Protein AF-A0A088T0K1-F1 (afdb_monomer)

Nearest PDB structures (foldseek):
  4rfq-assembly1_A-2  TM=6.299E-01  e=3.077E-03  Homo sapiens
  4pyq-assembly1_A  TM=6.083E-01  e=1.214E-02  Rattus norvegicus
  5p8w-assembly1_C  TM=6.054E-01  e=3.235E-02  Rattus norvegicus
  4p7f-assembly1_A  TM=5.525E-01  e=3.453E-02  Mus musculus
  8h27-assembly2_D  TM=5.861E-01  e=6.218E-02  Staphylococcus aureus subsp. aureus NCTC 8325

Mean predicted aligned error: 3.82 Å

pLDDT: mean 89.58, std 6.98, range [54.97, 96.19]

Structure (mmCIF, N/CA/C/O backbone):
data_AF-A0A088T0K1-F1
#
_entry.id   AF-A0A088T0K1-F1
#
loop_
_atom_site.group_PDB
_atom_site.id
_atom_site.type_symbol
_atom_site.label_atom_id
_atom_site.label_alt_id
_atom_site.label_comp_id
_atom_site.label_asym_id
_atom_site.label_entity_id
_atom_site.label_seq_id
_atom_site.pdbx_PDB_ins_code
_atom_site.Cartn_x
_atom_site.Cartn_y
_atom_site.Cartn_z
_atom_site.occupancy
_atom_site.B_iso_or_equiv
_atom_site.auth_seq_id
_atom_site.auth_comp_id
_atom_site.auth_asym_id
_atom_site.auth_atom_id
_atom_site.pdbx_PDB_model_num
ATOM 1 N N . MET A 1 1 ? 9.399 0.288 12.967 1.00 88.12 1 MET A N 1
ATOM 2 C CA . MET A 1 1 ? 8.306 -0.583 12.472 1.00 88.12 1 MET A CA 1
ATOM 3 C C . MET A 1 1 ? 8.921 -1.917 12.058 1.00 88.12 1 MET A C 1
ATOM 5 O O . MET A 1 1 ? 10.090 -1.922 11.707 1.00 88.12 1 MET A O 1
ATOM 9 N N . ASP A 1 2 ? 8.199 -3.031 12.144 1.00 89.25 2 ASP A N 1
ATOM 10 C CA . ASP A 1 2 ? 8.659 -4.370 11.751 1.00 89.25 2 ASP A CA 1
ATOM 11 C C . ASP A 1 2 ? 8.354 -4.624 10.268 1.00 89.25 2 ASP A C 1
ATOM 13 O O . ASP A 1 2 ? 7.210 -4.890 9.888 1.00 89.25 2 ASP A O 1
ATOM 17 N N . TYR A 1 3 ? 9.393 -4.536 9.437 1.00 90.44 3 TYR A N 1
ATOM 18 C CA . TYR A 1 3 ? 9.312 -4.764 7.993 1.00 90.44 3 TYR A CA 1
ATOM 19 C C . TYR A 1 3 ? 9.713 -6.184 7.578 1.00 90.44 3 TYR A C 1
ATOM 21 O O . TYR A 1 3 ? 9.541 -6.542 6.412 1.00 90.44 3 TYR A O 1
ATOM 29 N N . HIS A 1 4 ? 10.209 -7.026 8.492 1.00 86.62 4 HIS A N 1
ATOM 30 C CA . HIS A 1 4 ? 10.702 -8.364 8.138 1.00 86.62 4 HIS A CA 1
ATOM 31 C C . HIS A 1 4 ? 9.597 -9.237 7.537 1.00 86.62 4 HIS A C 1
ATOM 33 O O . HIS A 1 4 ? 9.823 -9.985 6.584 1.00 86.62 4 HIS A O 1
ATOM 39 N N . LYS A 1 5 ? 8.360 -9.064 8.018 1.00 85.31 5 LYS A N 1
ATOM 40 C CA . LYS A 1 5 ? 7.175 -9.751 7.484 1.00 85.31 5 LYS A CA 1
ATOM 41 C C . LYS A 1 5 ? 6.852 -9.385 6.035 1.00 85.31 5 LYS A C 1
ATOM 43 O O . LYS A 1 5 ? 6.072 -10.092 5.406 1.00 85.31 5 LYS A O 1
ATOM 48 N N . LEU A 1 6 ? 7.421 -8.299 5.509 1.00 89.00 6 LEU A N 1
ATOM 49 C CA . LEU A 1 6 ? 7.132 -7.808 4.165 1.0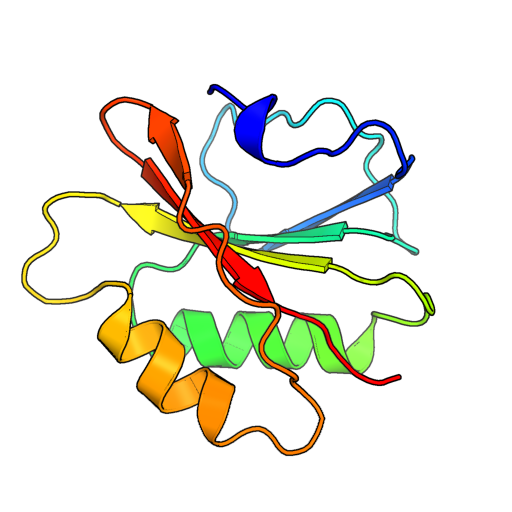0 89.00 6 LEU A CA 1
ATOM 50 C C . LEU A 1 6 ? 7.998 -8.441 3.071 1.00 89.00 6 LEU A C 1
ATOM 52 O O . LEU A 1 6 ? 7.742 -8.202 1.892 1.00 89.00 6 LEU A O 1
ATOM 56 N N . LYS A 1 7 ? 8.988 -9.268 3.446 1.00 88.06 7 LYS A N 1
ATOM 57 C CA . LYS A 1 7 ? 9.907 -9.950 2.515 1.00 88.06 7 LYS A CA 1
ATOM 58 C C . LYS A 1 7 ? 10.537 -8.977 1.503 1.00 88.06 7 LYS A C 1
ATOM 60 O O . LYS A 1 7 ? 10.555 -9.249 0.303 1.00 88.06 7 LYS A O 1
ATOM 65 N N . LEU A 1 8 ? 11.015 -7.831 1.999 1.00 90.44 8 LEU A N 1
ATOM 66 C CA . LEU A 1 8 ? 11.533 -6.748 1.155 1.00 90.44 8 LEU A CA 1
ATOM 67 C C . LEU A 1 8 ? 12.927 -7.017 0.579 1.00 90.44 8 LEU A C 1
ATOM 69 O O . LEU A 1 8 ? 13.323 -6.330 -0.344 1.00 90.44 8 LEU A O 1
ATOM 73 N N . THR A 1 9 ? 13.640 -8.038 1.060 1.00 90.25 9 THR A N 1
ATOM 74 C CA . THR A 1 9 ? 15.040 -8.352 0.702 1.00 90.25 9 THR A CA 1
ATOM 75 C C . THR A 1 9 ? 15.296 -8.620 -0.783 1.00 90.25 9 THR A C 1
ATOM 77 O O . THR A 1 9 ? 16.441 -8.764 -1.186 1.00 90.25 9 THR A O 1
ATOM 80 N N . LYS A 1 10 ? 14.238 -8.766 -1.581 1.00 89.19 10 LYS A N 1
ATOM 81 C CA . LYS A 1 10 ? 14.293 -9.000 -3.028 1.00 89.19 10 LYS A CA 1
ATOM 82 C C . LYS A 1 10 ? 14.010 -7.744 -3.859 1.00 89.19 10 LYS A C 1
ATOM 84 O O . LYS A 1 10 ? 13.872 -7.863 -5.068 1.00 89.19 10 LYS A O 1
ATOM 89 N N . PHE A 1 11 ? 13.824 -6.607 -3.199 1.00 92.88 11 PHE A N 1
ATOM 90 C CA . PHE A 1 11 ? 13.654 -5.297 -3.811 1.00 92.88 11 PHE A CA 1
ATOM 91 C C . PHE A 1 11 ? 14.769 -4.392 -3.298 1.00 92.88 11 PHE A C 1
ATOM 93 O O . PHE A 1 11 ? 15.327 -4.630 -2.225 1.00 92.88 11 PHE A O 1
ATOM 100 N N . SER A 1 12 ? 15.052 -3.351 -4.058 1.00 94.19 12 SER A N 1
ATOM 101 C CA . SER A 1 12 ? 16.077 -2.353 -3.775 1.00 94.19 12 SER A CA 1
ATOM 102 C C . SER A 1 12 ? 15.446 -0.990 -3.532 1.00 94.19 12 SER A C 1
ATOM 104 O O . SER A 1 12 ? 15.895 -0.271 -2.643 1.00 94.19 12 SER A O 1
ATOM 106 N N . THR A 1 13 ? 14.374 -0.653 -4.261 1.00 95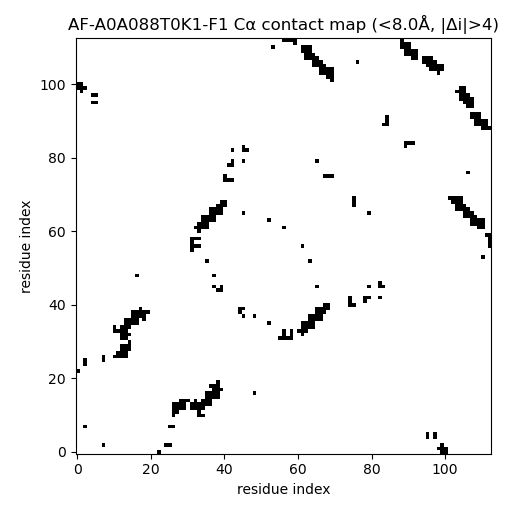.56 13 THR A N 1
ATOM 107 C CA . THR A 1 13 ? 13.809 0.702 -4.240 1.00 95.56 13 THR A CA 1
ATOM 108 C C . THR A 1 13 ? 12.350 0.777 -3.797 1.00 95.56 13 THR A C 1
ATOM 110 O O . THR A 1 13 ? 11.546 -0.139 -4.013 1.00 95.56 13 THR A O 1
ATOM 113 N N . TYR A 1 14 ? 11.983 1.910 -3.196 1.00 95.94 14 TYR A N 1
ATOM 114 C CA . TYR A 1 14 ? 10.611 2.233 -2.828 1.00 95.94 14 TYR A CA 1
ATOM 115 C C . TYR A 1 14 ? 10.235 3.691 -3.105 1.00 95.94 14 TYR A C 1
ATOM 117 O O . TYR A 1 14 ? 11.083 4.544 -3.344 1.00 95.94 14 TYR A O 1
ATOM 125 N N . ASN A 1 15 ? 8.934 3.969 -3.054 1.00 95.31 15 ASN A N 1
ATOM 126 C CA . ASN A 1 15 ? 8.385 5.316 -2.946 1.00 95.31 15 ASN A CA 1
ATOM 127 C C . ASN A 1 15 ? 7.112 5.288 -2.078 1.00 95.31 15 ASN A C 1
ATOM 129 O O . ASN A 1 15 ? 6.562 4.220 -1.772 1.00 95.31 15 ASN A O 1
ATOM 133 N N . GLY A 1 16 ? 6.665 6.456 -1.635 1.00 93.75 16 GLY A N 1
ATOM 134 C CA . GLY A 1 16 ? 5.618 6.635 -0.645 1.00 93.75 16 GLY A CA 1
ATOM 135 C C . GLY A 1 16 ? 4.488 7.560 -1.079 1.00 93.75 16 GLY A C 1
ATOM 136 O O . GLY A 1 16 ? 4.679 8.502 -1.836 1.00 93.75 16 GLY A O 1
ATOM 137 N N . PHE A 1 17 ? 3.303 7.335 -0.515 1.00 95.25 17 PHE A N 1
ATOM 138 C CA . PHE A 1 17 ? 2.207 8.301 -0.509 1.00 95.25 17 PHE A CA 1
ATOM 139 C C . PHE A 1 17 ? 1.699 8.479 0.923 1.00 95.25 17 PHE A C 1
ATOM 141 O O . PHE A 1 17 ? 1.364 7.492 1.584 1.00 95.25 17 PHE A O 1
ATOM 148 N N . ASN A 1 18 ? 1.657 9.730 1.390 1.00 94.25 18 ASN A N 1
ATOM 149 C CA . ASN A 1 18 ? 1.199 10.131 2.728 1.00 94.25 18 ASN A CA 1
ATOM 150 C C . ASN A 1 18 ? 1.866 9.379 3.896 1.00 94.25 18 ASN A C 1
ATOM 152 O O . ASN A 1 18 ? 1.245 9.170 4.937 1.00 94.25 18 ASN A O 1
ATOM 156 N N . LEU A 1 19 ? 3.121 8.945 3.739 1.00 92.81 19 LEU A N 1
ATOM 157 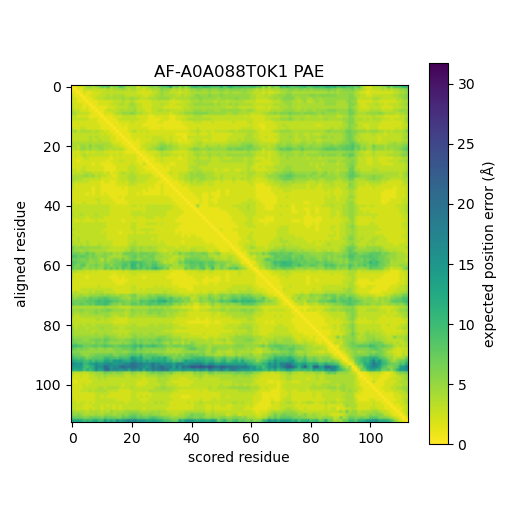C CA . LEU A 1 19 ? 3.792 8.118 4.741 1.00 92.81 19 LEU A CA 1
ATOM 158 C C . LEU A 1 19 ? 3.870 8.815 6.109 1.00 92.81 19 LEU A C 1
ATOM 160 O O . LEU A 1 19 ? 4.155 10.011 6.172 1.00 92.81 19 LEU A O 1
ATOM 164 N N . PRO A 1 20 ? 3.641 8.082 7.215 1.00 88.81 20 PRO A N 1
ATOM 165 C CA . PRO A 1 20 ? 3.765 8.659 8.541 1.00 88.81 20 PRO A CA 1
ATOM 166 C C . PRO A 1 20 ? 5.230 8.989 8.842 1.00 88.81 20 PRO A C 1
ATOM 168 O O . PRO A 1 20 ? 6.149 8.338 8.341 1.00 88.81 20 PRO A O 1
ATOM 171 N N . GLU A 1 21 ? 5.444 9.962 9.723 1.00 87.12 21 GLU A N 1
ATOM 172 C CA . GLU A 1 21 ? 6.782 10.309 10.192 1.00 87.12 21 GLU A CA 1
ATOM 173 C C . GLU A 1 21 ? 7.506 9.076 10.767 1.00 87.12 21 GLU A C 1
ATOM 175 O O . GLU A 1 21 ? 6.916 8.237 11.459 1.00 87.12 21 GLU A O 1
ATOM 180 N N . GLY A 1 22 ? 8.790 8.929 10.431 1.00 85.44 22 GLY A N 1
ATOM 181 C CA . GLY A 1 22 ? 9.596 7.774 10.833 1.00 85.44 22 GLY A CA 1
ATOM 182 C C . GLY A 1 22 ? 9.287 6.474 10.073 1.00 85.44 22 GLY A C 1
ATOM 183 O O . GLY A 1 22 ? 9.750 5.401 10.480 1.00 85.44 22 GLY A O 1
ATOM 184 N N . PHE A 1 23 ? 8.523 6.526 8.977 1.00 91.12 23 PHE A N 1
ATOM 185 C CA . PHE A 1 23 ? 8.373 5.393 8.064 1.00 91.12 23 PHE A CA 1
ATOM 186 C C . PHE A 1 23 ? 9.629 5.223 7.200 1.00 91.12 23 PHE A C 1
ATOM 188 O O . PHE A 1 23 ? 9.726 5.768 6.109 1.00 91.12 23 PHE A O 1
ATOM 195 N N . ASN A 1 24 ? 10.593 4.454 7.706 1.00 91.44 24 ASN A N 1
ATOM 196 C CA . ASN A 1 24 ? 11.849 4.174 7.010 1.00 91.44 24 ASN A CA 1
ATOM 197 C C . ASN A 1 24 ? 11.980 2.667 6.699 1.00 91.44 24 ASN A C 1
ATOM 199 O O . ASN A 1 24 ? 12.464 1.921 7.560 1.00 91.44 24 ASN A O 1
ATOM 203 N N . PRO A 1 25 ? 11.443 2.164 5.569 1.00 93.25 25 PRO A N 1
ATOM 204 C CA . PRO A 1 25 ? 11.637 0.776 5.161 1.00 93.25 25 PRO A CA 1
ATOM 205 C C . PRO A 1 25 ? 13.108 0.543 4.764 1.00 93.25 25 PRO A C 1
ATOM 207 O O . PRO A 1 25 ? 13.783 1.480 4.359 1.00 93.25 25 PRO A O 1
ATOM 210 N N . PRO A 1 26 ? 13.628 -0.693 4.850 1.00 94.69 26 PRO A N 1
ATOM 211 C CA . PRO A 1 26 ? 15.005 -1.017 4.467 1.00 94.69 26 PRO A CA 1
ATOM 212 C C . PRO A 1 26 ? 15.164 -1.104 2.935 1.00 94.69 26 PRO A C 1
ATOM 214 O O . PRO A 1 26 ? 15.505 -2.159 2.408 1.00 94.69 26 PRO A O 1
ATOM 217 N N . LEU A 1 27 ? 14.829 -0.024 2.230 1.00 95.06 27 LEU A N 1
ATOM 218 C CA . LEU A 1 27 ? 14.884 0.148 0.776 1.00 95.06 27 LEU A CA 1
ATOM 219 C C . LEU A 1 27 ? 15.340 1.585 0.479 1.00 95.06 27 LEU A C 1
ATOM 221 O O . LEU A 1 27 ? 15.177 2.464 1.319 1.00 95.06 27 LEU A O 1
ATOM 225 N N . GLU A 1 28 ? 15.880 1.835 -0.707 1.00 95.56 28 GLU A N 1
ATOM 226 C CA . GLU A 1 28 ? 16.270 3.178 -1.154 1.00 95.56 28 GLU A CA 1
ATOM 227 C C . GLU A 1 28 ? 15.079 3.914 -1.783 1.00 95.56 28 GLU A C 1
ATOM 229 O O . GLU A 1 28 ? 14.302 3.327 -2.538 1.00 95.56 28 GLU A O 1
ATOM 234 N N . GLU A 1 29 ? 14.901 5.199 -1.486 1.00 94.50 29 GLU A N 1
ATOM 235 C CA . GLU A 1 29 ? 13.836 5.988 -2.108 1.00 94.50 29 GLU A CA 1
ATOM 236 C C . GLU A 1 29 ? 14.178 6.302 -3.574 1.00 94.50 29 GLU A C 1
ATOM 238 O O . GLU A 1 29 ? 15.298 6.694 -3.893 1.00 94.50 29 GLU A O 1
ATOM 243 N N . SER A 1 30 ? 13.224 6.120 -4.491 1.00 93.31 30 SER A N 1
ATOM 244 C CA . SER A 1 30 ? 13.463 6.296 -5.928 1.00 93.31 30 SER A CA 1
ATOM 245 C C . SER A 1 30 ? 12.241 6.823 -6.679 1.00 93.31 30 SER A C 1
ATOM 247 O O . SER A 1 30 ? 11.090 6.524 -6.348 1.00 93.31 30 SER A O 1
ATOM 249 N N . SER A 1 31 ? 12.494 7.563 -7.762 1.00 89.44 31 SER A N 1
ATOM 250 C CA . SER A 1 31 ? 11.478 7.949 -8.749 1.00 89.44 31 SER A CA 1
ATOM 251 C C . SER A 1 31 ? 11.028 6.785 -9.641 1.00 89.44 31 SER A C 1
ATOM 253 O O . SER A 1 31 ? 9.953 6.866 -10.226 1.00 89.44 31 SER A O 1
ATOM 255 N N . SER A 1 32 ? 11.793 5.686 -9.693 1.00 89.88 32 SER A N 1
ATOM 256 C CA . SER A 1 32 ? 11.438 4.437 -10.385 1.00 89.88 32 SER A CA 1
ATOM 257 C C . SER A 1 32 ? 11.371 3.264 -9.390 1.00 89.88 32 SER A C 1
ATOM 259 O O . SER A 1 32 ? 12.242 2.388 -9.393 1.00 89.88 32 SER A O 1
ATOM 261 N N . PRO A 1 33 ? 10.374 3.250 -8.489 1.00 93.19 33 PRO A N 1
ATOM 262 C CA . PRO A 1 33 ? 10.344 2.334 -7.356 1.00 93.19 33 PRO A CA 1
ATOM 263 C C . PRO A 1 33 ? 9.796 0.947 -7.705 1.00 93.19 33 PRO A C 1
ATOM 265 O O . PRO A 1 33 ? 8.776 0.806 -8.378 1.00 93.19 33 PRO A O 1
ATOM 268 N N . GLU A 1 34 ? 10.381 -0.094 -7.119 1.00 93.69 34 GLU A N 1
ATOM 269 C CA . GLU A 1 34 ? 9.818 -1.450 -7.161 1.00 93.69 34 GLU A CA 1
ATOM 270 C C . GLU A 1 34 ? 8.643 -1.622 -6.187 1.00 93.69 34 GLU A C 1
ATOM 272 O O . GLU A 1 34 ? 7.763 -2.468 -6.372 1.00 93.69 34 GLU A O 1
ATOM 277 N N . VAL A 1 35 ? 8.623 -0.829 -5.117 1.00 94.19 35 VAL A N 1
ATOM 278 C CA . VAL A 1 35 ? 7.659 -0.949 -4.024 1.00 94.19 35 VAL A CA 1
ATOM 279 C C . VAL A 1 35 ? 7.023 0.404 -3.722 1.00 94.19 35 VAL A C 1
ATOM 281 O O . VAL A 1 35 ? 7.705 1.362 -3.389 1.00 94.19 35 VAL A O 1
ATOM 284 N N . TYR A 1 36 ? 5.698 0.478 -3.753 1.00 95.38 36 TYR A N 1
ATOM 285 C CA . TYR A 1 36 ? 4.948 1.611 -3.221 1.00 95.38 36 TYR A CA 1
ATOM 286 C C . TYR A 1 36 ? 4.394 1.299 -1.839 1.00 95.38 36 TYR A C 1
ATOM 288 O O . TYR A 1 36 ? 3.727 0.280 -1.639 1.00 95.38 36 TYR A O 1
ATOM 296 N N . PHE A 1 37 ? 4.595 2.226 -0.910 1.00 95.88 37 PHE A N 1
ATOM 297 C CA . PHE A 1 37 ? 3.894 2.264 0.367 1.00 95.88 37 PHE A CA 1
ATOM 298 C C . PHE A 1 37 ? 2.859 3.390 0.345 1.00 95.88 37 PHE A C 1
ATOM 300 O O . PHE A 1 37 ? 3.189 4.550 0.132 1.00 95.88 37 PHE A O 1
ATOM 307 N N . LEU A 1 38 ? 1.593 3.050 0.560 1.00 96.00 38 LEU A N 1
ATOM 308 C CA . LEU A 1 38 ? 0.466 3.977 0.516 1.00 96.00 38 LEU A CA 1
ATOM 309 C C . LEU A 1 38 ? -0.155 4.037 1.906 1.00 96.00 38 LEU A C 1
ATOM 311 O O . LEU A 1 38 ? -0.831 3.092 2.319 1.00 96.00 38 LEU A O 1
ATOM 315 N N . PHE A 1 39 ? 0.085 5.109 2.651 1.00 95.94 39 PHE A N 1
ATOM 316 C CA . PHE A 1 39 ? -0.594 5.302 3.924 1.00 95.94 39 PHE A CA 1
ATOM 317 C C . PHE A 1 39 ? -2.011 5.821 3.685 1.00 95.94 39 PHE A C 1
ATOM 319 O O . PHE A 1 39 ? -2.212 6.824 3.005 1.00 95.94 39 PHE A O 1
ATOM 326 N N . VAL A 1 40 ? -2.995 5.107 4.225 1.00 96.19 40 VAL A N 1
ATOM 327 C CA . VAL A 1 40 ? -4.414 5.355 3.977 1.00 96.19 40 VAL A CA 1
ATOM 328 C C . VAL A 1 40 ? -5.220 5.270 5.272 1.00 96.19 40 VAL A C 1
ATOM 330 O O . VAL A 1 40 ? -5.047 4.376 6.106 1.00 96.19 40 VAL A O 1
ATOM 333 N N . SER A 1 41 ? -6.130 6.218 5.429 1.00 95.25 41 SER A N 1
ATOM 334 C CA . SER A 1 41 ? -7.027 6.402 6.570 1.00 95.25 41 SER A CA 1
ATOM 335 C C . SER A 1 41 ? -8.499 6.472 6.156 1.00 95.25 41 SER A C 1
ATOM 337 O O . SER A 1 41 ? -9.380 6.363 7.011 1.00 95.25 41 SER A O 1
ATOM 339 N N . ASN A 1 42 ? -8.768 6.623 4.856 1.00 95.56 42 ASN A N 1
ATOM 340 C CA . ASN A 1 42 ? -10.098 6.684 4.263 1.00 95.56 42 ASN A CA 1
ATOM 341 C C . ASN A 1 42 ? -10.081 6.200 2.795 1.00 95.56 42 ASN A C 1
ATOM 343 O O . ASN A 1 42 ? -9.030 5.947 2.209 1.00 95.56 42 ASN A O 1
ATOM 347 N N . VAL A 1 43 ? -11.264 6.063 2.189 1.00 94.69 43 VAL A N 1
ATOM 348 C CA . VAL A 1 43 ? -11.434 5.581 0.802 1.00 94.69 43 VAL A CA 1
ATOM 349 C C . VAL A 1 43 ? -10.842 6.538 -0.242 1.00 94.69 43 VAL A C 1
ATOM 351 O O . VAL A 1 43 ? -10.329 6.080 -1.261 1.00 94.69 43 VAL A O 1
ATOM 354 N N . GLN A 1 44 ? -10.871 7.851 0.000 1.00 95.00 44 GLN A N 1
ATOM 355 C CA . GLN A 1 44 ? -10.327 8.844 -0.929 1.00 95.00 44 GLN A CA 1
ATOM 356 C C . GLN A 1 44 ? -8.812 8.697 -1.088 1.00 95.00 44 GLN A C 1
ATOM 358 O O . GLN A 1 44 ? -8.315 8.695 -2.212 1.00 95.00 44 GLN A O 1
ATOM 363 N N . GLU A 1 45 ? -8.091 8.487 0.011 1.00 96.19 45 GLU A N 1
ATOM 364 C CA . GLU A 1 45 ? -6.643 8.260 -0.018 1.00 96.19 45 GLU A CA 1
ATOM 365 C C . GLU A 1 45 ? -6.276 6.945 -0.711 1.00 96.19 45 GLU A C 1
ATOM 367 O O . GLU A 1 45 ? -5.258 6.879 -1.398 1.00 96.19 45 GLU A O 1
ATOM 372 N N . VAL A 1 46 ? -7.121 5.910 -0.603 1.00 95.06 46 VAL A N 1
ATOM 373 C CA . VAL A 1 46 ? -6.940 4.671 -1.378 1.00 95.06 46 VAL A CA 1
ATOM 374 C C . VAL A 1 46 ? -6.991 4.975 -2.875 1.00 95.06 46 VAL A C 1
ATOM 376 O O . VAL A 1 46 ? -6.099 4.556 -3.607 1.00 95.06 46 VAL A O 1
ATOM 379 N N . MET A 1 47 ? -7.991 5.734 -3.331 1.00 94.25 47 MET A N 1
ATOM 380 C CA . MET A 1 47 ? -8.126 6.103 -4.747 1.00 9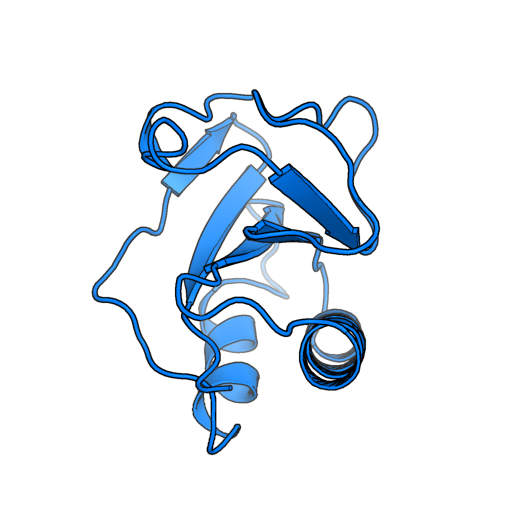4.25 47 MET A CA 1
ATOM 381 C C . MET A 1 47 ? -6.969 6.989 -5.230 1.00 94.25 47 MET A C 1
ATOM 383 O O . MET A 1 47 ? -6.422 6.754 -6.305 1.00 94.25 47 MET A O 1
ATOM 387 N N . GLN A 1 48 ? -6.560 7.978 -4.432 1.00 95.19 48 GLN A N 1
ATOM 388 C CA . GLN A 1 48 ? -5.436 8.859 -4.766 1.00 95.19 48 GLN A CA 1
ATOM 389 C C . GLN A 1 48 ? -4.120 8.087 -4.870 1.00 95.19 48 GLN A C 1
ATOM 391 O O . GLN A 1 48 ? -3.421 8.212 -5.874 1.00 95.19 48 GLN A O 1
ATOM 396 N N . GLY A 1 49 ? -3.817 7.242 -3.880 1.00 94.25 49 GLY A N 1
ATOM 397 C CA . GLY A 1 49 ? -2.625 6.402 -3.898 1.00 94.25 49 GLY A CA 1
ATOM 398 C C . GLY A 1 49 ? -2.603 5.474 -5.111 1.00 94.25 49 GLY A C 1
ATOM 399 O O . GLY A 1 49 ? -1.575 5.342 -5.765 1.00 94.25 49 GLY A O 1
ATOM 400 N N . LEU A 1 50 ? -3.748 4.891 -5.479 1.00 92.56 50 LEU A N 1
ATOM 401 C CA . LEU A 1 50 ? -3.849 4.068 -6.684 1.00 92.56 50 LEU A CA 1
ATOM 402 C C . LEU A 1 50 ? -3.554 4.842 -7.964 1.00 92.56 50 LEU A C 1
ATOM 404 O O . LEU A 1 50 ? -2.770 4.358 -8.776 1.00 92.56 50 LEU A O 1
ATOM 408 N N . ASN A 1 51 ? -4.116 6.039 -8.123 1.00 92.38 51 ASN A N 1
ATOM 409 C CA . ASN A 1 51 ? -3.835 6.880 -9.285 1.00 92.38 51 ASN A CA 1
ATOM 410 C C . ASN A 1 51 ? -2.341 7.231 -9.379 1.00 92.38 51 ASN A C 1
ATOM 412 O O . ASN A 1 51 ? -1.774 7.213 -10.469 1.00 92.38 51 ASN A O 1
ATOM 416 N N . VAL A 1 52 ? -1.681 7.503 -8.246 1.00 92.06 52 VAL A N 1
ATOM 417 C CA . VAL A 1 52 ? -0.227 7.733 -8.214 1.00 92.06 52 VAL A CA 1
ATOM 418 C C . VAL A 1 52 ? 0.525 6.503 -8.711 1.00 92.06 52 VAL A C 1
ATOM 420 O O . VAL A 1 52 ? 1.386 6.635 -9.578 1.00 92.06 52 VAL A O 1
ATOM 423 N N . VAL A 1 53 ? 0.201 5.309 -8.207 1.00 91.12 53 VAL A N 1
ATOM 424 C CA . VAL A 1 53 ? 0.901 4.089 -8.631 1.00 91.12 53 VAL A CA 1
ATOM 425 C C . VAL A 1 53 ? 0.643 3.792 -10.106 1.00 91.12 53 VAL A C 1
ATOM 427 O O . VAL A 1 53 ? 1.587 3.505 -10.828 1.00 91.12 53 VAL A O 1
ATOM 430 N N . GLN A 1 54 ? -0.598 3.900 -10.581 1.00 89.50 54 GLN A N 1
ATOM 431 C CA . GLN A 1 54 ? -0.942 3.604 -11.976 1.00 89.50 54 GLN A CA 1
ATOM 432 C C . GLN A 1 54 ? -0.194 4.479 -12.988 1.00 89.50 54 GLN A C 1
ATOM 434 O O . GLN A 1 54 ? 0.113 4.004 -14.075 1.00 89.50 54 GLN A O 1
ATOM 439 N N . ASN A 1 55 ? 0.110 5.729 -12.635 1.00 88.62 55 ASN A N 1
ATOM 440 C CA . ASN A 1 55 ? 0.794 6.656 -13.536 1.00 88.62 55 ASN A CA 1
ATOM 441 C C . ASN A 1 55 ? 2.325 6.547 -13.493 1.00 88.62 55 ASN A C 1
ATOM 443 O O . ASN A 1 55 ? 2.979 6.998 -14.427 1.00 88.62 55 ASN A O 1
ATOM 447 N N . ASN A 1 56 ? 2.898 5.991 -12.421 1.00 88.88 56 ASN A N 1
ATOM 448 C CA . ASN A 1 56 ? 4.346 6.039 -12.180 1.00 88.88 56 ASN A CA 1
ATOM 449 C C . ASN A 1 56 ? 5.012 4.660 -12.094 1.00 88.88 56 ASN A C 1
ATOM 451 O O . ASN A 1 56 ? 6.225 4.550 -12.252 1.00 88.88 56 ASN A O 1
ATOM 455 N N . GLN A 1 57 ? 4.252 3.601 -11.819 1.00 85.81 57 GLN A N 1
ATOM 456 C CA . GLN A 1 57 ? 4.803 2.265 -11.649 1.00 85.81 57 GLN A CA 1
ATOM 457 C C . GLN A 1 57 ? 5.051 1.605 -13.003 1.00 85.81 57 GLN A C 1
ATOM 459 O O . GLN A 1 57 ? 4.115 1.284 -13.727 1.00 85.81 57 GLN A O 1
ATOM 464 N N . THR A 1 58 ? 6.318 1.350 -13.304 1.00 84.62 58 THR A N 1
ATOM 465 C CA . THR A 1 58 ? 6.771 0.725 -14.555 1.00 84.62 58 THR A CA 1
ATOM 466 C C . THR A 1 58 ? 7.416 -0.646 -14.334 1.00 84.62 58 THR A C 1
ATOM 468 O O . THR A 1 58 ? 7.680 -1.379 -15.286 1.00 84.62 58 THR A O 1
ATOM 471 N N . HIS A 1 59 ? 7.673 -1.023 -13.080 1.00 85.06 59 HIS A N 1
ATOM 472 C CA . HIS A 1 59 ? 8.410 -2.225 -12.726 1.00 85.06 59 HIS A CA 1
ATOM 473 C C . HIS A 1 59 ? 7.523 -3.476 -12.773 1.00 85.06 59 HIS A C 1
ATOM 475 O O . HIS A 1 59 ? 6.416 -3.510 -12.232 1.00 85.06 59 HIS A O 1
ATOM 481 N N . LYS A 1 60 ? 8.049 -4.560 -13.352 1.00 78.69 60 LYS A N 1
ATOM 482 C CA . LYS A 1 60 ? 7.338 -5.843 -13.508 1.00 78.69 60 LYS A CA 1
ATOM 483 C C . LYS A 1 60 ? 7.018 -6.529 -12.174 1.00 78.69 60 LYS A C 1
ATOM 485 O O . LYS A 1 60 ? 6.007 -7.210 -12.036 1.00 78.69 60 LYS A O 1
ATOM 490 N N . ASP A 1 61 ? 7.891 -6.361 -11.183 1.00 76.44 61 ASP A N 1
ATOM 491 C CA . ASP A 1 61 ? 7.797 -7.028 -9.876 1.00 76.44 61 ASP A CA 1
ATOM 492 C C . ASP A 1 61 ? 6.996 -6.263 -8.812 1.00 76.44 61 ASP A C 1
ATOM 494 O O . ASP A 1 61 ? 6.951 -6.694 -7.644 1.00 76.44 61 ASP A O 1
ATOM 498 N N . ASN A 1 62 ? 6.376 -5.157 -9.242 1.00 86.56 62 ASN A N 1
ATOM 499 C CA . ASN A 1 62 ? 5.839 -4.087 -8.416 1.00 86.56 62 ASN A CA 1
ATOM 500 C C . ASN A 1 62 ? 5.064 -4.558 -7.184 1.00 86.56 62 ASN A C 1
ATOM 502 O O . ASN A 1 62 ? 4.370 -5.573 -7.188 1.00 86.56 62 ASN A O 1
ATOM 506 N N . ARG A 1 63 ? 5.169 -3.819 -6.083 1.00 91.25 63 ARG A N 1
ATOM 507 C CA . ARG A 1 63 ? 4.377 -4.083 -4.874 1.00 91.25 63 ARG A CA 1
ATOM 508 C C . ARG A 1 63 ? 3.644 -2.843 -4.444 1.00 91.25 63 ARG A C 1
ATOM 510 O O . ARG A 1 63 ? 4.226 -1.771 -4.396 1.00 91.25 63 ARG A O 1
ATOM 517 N N . LEU A 1 64 ? 2.390 -3.022 -4.058 1.00 93.50 64 LEU A N 1
ATOM 518 C CA . LEU A 1 64 ? 1.585 -1.972 -3.457 1.00 93.50 64 LEU A CA 1
ATOM 519 C C . LEU A 1 64 ? 1.269 -2.386 -2.028 1.00 93.50 64 LEU A C 1
ATOM 521 O O . LEU A 1 64 ? 0.579 -3.381 -1.810 1.00 93.50 64 LEU A O 1
ATOM 525 N N . PHE A 1 65 ? 1.774 -1.639 -1.059 1.00 93.94 65 PHE A N 1
ATOM 526 C CA . PHE A 1 65 ? 1.546 -1.858 0.361 1.00 93.94 65 PHE A CA 1
ATOM 527 C C . PHE A 1 65 ? 0.667 -0.745 0.924 1.00 93.94 65 PHE A C 1
ATOM 529 O O . PHE A 1 65 ? 1.133 0.365 1.155 1.00 93.94 65 PHE A O 1
ATOM 536 N N . PHE A 1 66 ? -0.596 -1.049 1.202 1.00 94.69 66 PHE A N 1
ATOM 537 C CA . PHE A 1 66 ? -1.512 -0.127 1.869 1.00 94.69 66 PHE A CA 1
ATOM 538 C C . PHE A 1 66 ? -1.312 -0.195 3.375 1.00 94.69 66 PHE A C 1
ATOM 540 O O . PHE A 1 66 ? -1.680 -1.191 4.001 1.00 94.69 66 PHE A O 1
ATOM 547 N N . VAL A 1 67 ? -0.724 0.846 3.954 1.00 94.62 67 VAL A N 1
ATOM 548 C CA . VAL A 1 67 ? -0.479 0.991 5.389 1.00 94.62 67 VAL A CA 1
ATOM 549 C C . VAL A 1 67 ? -1.663 1.721 6.018 1.00 94.62 67 VAL A C 1
ATOM 551 O O . VAL A 1 67 ? -2.081 2.759 5.525 1.00 94.62 67 VAL A O 1
ATOM 554 N N . PHE A 1 68 ? -2.215 1.202 7.112 1.00 94.25 68 PHE A N 1
ATOM 555 C CA . PHE A 1 68 ? -3.366 1.807 7.786 1.00 94.25 68 PHE A CA 1
ATOM 556 C C . PHE A 1 68 ? -3.275 1.672 9.306 1.00 94.25 68 PHE A C 1
ATOM 558 O O . PHE A 1 68 ? -2.662 0.742 9.845 1.00 94.25 68 PHE A O 1
ATOM 565 N N . LYS A 1 69 ? -3.903 2.614 10.016 1.00 93.81 69 LYS A N 1
ATOM 566 C CA . LYS A 1 69 ? -3.941 2.633 11.483 1.00 93.81 69 LYS A CA 1
ATOM 567 C C . LYS A 1 69 ? -4.870 1.543 12.024 1.00 93.81 69 LYS A C 1
ATOM 569 O O . LYS A 1 69 ? -6.013 1.397 11.594 1.00 93.81 69 LYS A O 1
ATOM 574 N N . LYS A 1 70 ? -4.379 0.782 12.999 1.00 92.56 70 LYS A N 1
ATOM 575 C CA . LYS A 1 70 ? -5.138 -0.226 13.745 1.00 92.56 70 LYS A CA 1
ATOM 576 C C . LYS A 1 70 ? -6.154 0.434 14.672 1.00 92.56 70 LYS A C 1
ATOM 578 O O . LYS A 1 70 ? -5.931 1.533 15.171 1.00 92.56 70 LYS A O 1
ATOM 583 N N . GLY A 1 71 ? -7.255 -0.268 14.930 1.00 88.69 71 GLY A N 1
ATOM 584 C CA . GLY A 1 71 ? -8.299 0.191 15.850 1.00 88.69 71 GLY A CA 1
ATOM 585 C C . GLY A 1 71 ? -9.204 1.295 15.294 1.00 88.69 71 GLY A C 1
ATOM 586 O O . GLY A 1 71 ? -10.098 1.747 16.004 1.00 88.69 71 GLY A O 1
ATOM 587 N N . ASN A 1 72 ? -9.023 1.713 14.037 1.00 88.00 72 ASN A N 1
ATOM 588 C CA . ASN A 1 72 ? -9.977 2.591 13.372 1.00 88.00 72 ASN A CA 1
ATOM 589 C C . ASN A 1 72 ? -11.250 1.793 13.031 1.00 88.00 72 ASN A C 1
ATOM 591 O O . ASN A 1 72 ? -11.207 0.863 12.230 1.00 88.00 72 ASN A O 1
ATOM 595 N N . LYS A 1 73 ? -12.383 2.134 13.659 1.00 85.19 73 LYS A N 1
ATOM 596 C CA . LYS A 1 73 ? -13.674 1.469 13.401 1.00 85.19 73 LYS A CA 1
ATOM 597 C C . LYS A 1 73 ? -14.303 1.886 12.067 1.00 85.19 73 LYS A C 1
ATOM 599 O O . LYS A 1 73 ? -15.078 1.118 11.512 1.00 85.19 73 LYS A O 1
ATOM 604 N N . GLY A 1 74 ? -13.978 3.079 11.563 1.00 89.56 74 GLY A N 1
ATOM 605 C CA . GLY A 1 74 ? -14.554 3.634 10.333 1.00 89.56 74 GLY A CA 1
ATOM 606 C C . GLY A 1 74 ? -13.776 3.292 9.063 1.00 89.56 74 GLY A C 1
ATOM 607 O O . GLY A 1 74 ? -14.271 3.517 7.966 1.00 89.56 74 GLY A O 1
ATOM 608 N N . PHE A 1 75 ? -12.561 2.754 9.187 1.00 92.75 75 PHE A N 1
ATOM 609 C CA . PHE A 1 75 ? -11.736 2.406 8.038 1.00 92.75 75 PHE A CA 1
ATOM 610 C C . PHE A 1 75 ? -10.780 1.263 8.355 1.00 92.75 75 PHE A C 1
ATOM 612 O O . PHE A 1 75 ? -10.211 1.175 9.440 1.00 92.75 75 PHE A O 1
ATOM 619 N N . GLY A 1 76 ? -10.553 0.399 7.372 1.00 88.19 76 GLY A N 1
ATOM 620 C CA . GLY A 1 76 ? -9.630 -0.712 7.515 1.00 88.19 76 GLY A CA 1
ATOM 621 C C . GLY A 1 76 ? -9.545 -1.545 6.250 1.00 88.19 76 GLY A C 1
ATOM 622 O O . GLY A 1 76 ? -9.930 -1.111 5.165 1.00 88.19 76 GLY A O 1
ATOM 623 N N . ARG A 1 77 ? -9.073 -2.779 6.416 1.00 88.44 77 ARG A N 1
ATOM 624 C CA . ARG A 1 77 ? -8.806 -3.729 5.331 1.00 88.44 77 ARG A CA 1
ATOM 625 C C . ARG A 1 77 ? -9.963 -3.865 4.336 1.00 88.44 77 ARG A C 1
ATOM 627 O O . ARG A 1 77 ? -9.728 -3.847 3.134 1.00 88.44 77 ARG A O 1
ATOM 634 N N . ASP A 1 78 ? -11.193 -4.003 4.819 1.00 89.75 78 ASP A N 1
ATOM 635 C CA . ASP A 1 78 ? -12.339 -4.298 3.950 1.00 89.75 78 ASP A CA 1
ATOM 636 C C . ASP A 1 78 ? -12.717 -3.100 3.063 1.00 89.75 78 ASP A C 1
ATOM 638 O O . ASP A 1 78 ? -13.122 -3.284 1.917 1.00 89.75 78 ASP A O 1
ATOM 642 N N . HIS A 1 79 ? -12.471 -1.876 3.538 1.00 92.81 79 HIS A N 1
ATOM 643 C CA . HIS A 1 79 ? -12.621 -0.651 2.749 1.00 92.81 79 HIS A CA 1
ATOM 644 C C . HIS A 1 79 ? -11.529 -0.524 1.682 1.00 92.81 79 HIS A C 1
ATOM 646 O O . HIS A 1 79 ? -11.802 -0.126 0.557 1.00 92.81 79 HIS A O 1
ATOM 652 N N . ILE A 1 80 ? -10.291 -0.911 2.005 1.00 92.62 80 ILE A N 1
ATOM 653 C CA . ILE A 1 80 ? -9.210 -0.977 1.011 1.00 92.62 80 ILE A CA 1
ATOM 654 C C . ILE A 1 80 ? -9.589 -1.986 -0.080 1.00 92.62 80 ILE A C 1
ATOM 656 O O . ILE A 1 80 ? -9.506 -1.685 -1.268 1.00 92.62 80 ILE A O 1
ATOM 660 N N . TYR A 1 81 ? -10.075 -3.166 0.311 1.00 89.75 81 TYR A N 1
ATOM 661 C CA . TYR A 1 81 ? -10.525 -4.181 -0.637 1.00 89.75 81 TYR A CA 1
ATOM 662 C C . TYR A 1 81 ? -11.679 -3.718 -1.520 1.00 89.75 81 TYR A C 1
ATOM 664 O O . TYR A 1 81 ? -11.664 -4.019 -2.712 1.00 89.75 81 TYR A O 1
ATOM 672 N N . SER A 1 82 ? -12.677 -3.028 -0.964 1.00 90.56 82 SER A N 1
ATOM 673 C CA . SER A 1 82 ? -13.859 -2.619 -1.728 1.00 90.56 82 SER A CA 1
ATOM 674 C C . SER A 1 82 ? -13.508 -1.696 -2.897 1.00 90.56 82 SER A C 1
ATOM 676 O O . SER A 1 82 ? -14.192 -1.739 -3.919 1.00 90.56 82 SER A O 1
ATOM 678 N N . VAL A 1 83 ? -12.420 -0.931 -2.772 1.00 91.38 83 VAL A N 1
ATOM 679 C CA . VAL A 1 83 ? -11.850 -0.107 -3.841 1.00 91.38 83 VAL A CA 1
ATOM 680 C C . VAL A 1 83 ? -10.937 -0.943 -4.731 1.00 91.38 83 VAL A C 1
ATOM 682 O O . VAL A 1 83 ? -11.212 -1.101 -5.917 1.00 91.38 83 VAL A O 1
ATOM 685 N N . VAL A 1 84 ? -9.879 -1.529 -4.162 1.00 89.75 84 VAL A N 1
ATOM 686 C CA . VAL A 1 84 ? -8.801 -2.180 -4.923 1.00 89.75 84 VAL A CA 1
ATOM 687 C C . VAL A 1 84 ? -9.324 -3.314 -5.808 1.00 89.75 84 VAL A C 1
ATOM 689 O O . VAL A 1 84 ? -8.886 -3.461 -6.942 1.00 89.75 84 VAL A O 1
ATOM 692 N N . MET A 1 85 ? -10.315 -4.078 -5.340 1.00 85.69 85 MET A N 1
ATOM 693 C CA . MET A 1 85 ? -10.883 -5.195 -6.107 1.00 85.69 85 MET A CA 1
ATOM 694 C C . MET A 1 85 ? -11.723 -4.780 -7.310 1.00 85.69 85 MET A C 1
ATOM 696 O O . MET A 1 85 ? -12.048 -5.630 -8.135 1.00 85.69 85 MET A O 1
ATOM 700 N N . ARG A 1 86 ? -12.096 -3.503 -7.408 1.00 87.69 86 ARG A N 1
ATOM 701 C CA . ARG A 1 86 ? -12.793 -2.957 -8.577 1.00 87.69 86 ARG A CA 1
ATOM 702 C C . ARG A 1 86 ? -11.816 -2.491 -9.659 1.00 87.69 86 ARG A C 1
ATOM 704 O O . ARG A 1 86 ? -12.241 -2.254 -10.786 1.00 87.69 86 ARG A O 1
ATOM 711 N N . HIS A 1 87 ? -10.522 -2.372 -9.347 1.00 85.75 87 HIS A N 1
ATOM 712 C CA . HIS A 1 87 ? -9.505 -1.986 -10.321 1.00 85.75 87 HIS A CA 1
ATOM 713 C C . HIS A 1 87 ? -9.071 -3.187 -11.166 1.00 85.75 87 HIS A C 1
ATOM 715 O O . HIS A 1 87 ? -8.526 -4.159 -10.651 1.00 85.75 87 HIS A O 1
ATOM 721 N N . LYS A 1 88 ? -9.263 -3.082 -12.488 1.00 83.19 88 LYS A N 1
ATOM 722 C CA . LYS A 1 88 ? -9.005 -4.162 -13.460 1.00 83.19 88 LYS A CA 1
ATOM 723 C C . LYS A 1 88 ? -7.570 -4.691 -13.432 1.00 83.19 88 LYS A C 1
ATOM 725 O O . LYS A 1 88 ? -7.367 -5.890 -13.571 1.00 83.19 88 LYS A O 1
ATOM 730 N N . ASN A 1 89 ? -6.603 -3.802 -13.220 1.00 85.31 89 ASN A N 1
ATOM 731 C CA . ASN A 1 89 ? -5.185 -4.136 -13.327 1.00 85.31 89 ASN A CA 1
ATOM 732 C C . ASN A 1 89 ? -4.570 -4.502 -11.973 1.00 85.31 89 ASN A C 1
ATOM 734 O O . ASN A 1 89 ? -3.375 -4.739 -11.904 1.00 85.31 89 ASN A O 1
ATOM 738 N N . ILE A 1 90 ? -5.335 -4.529 -10.877 1.00 86.19 90 ILE A N 1
ATOM 739 C CA . ILE A 1 90 ? -4.772 -4.848 -9.562 1.00 86.19 90 ILE A CA 1
ATOM 740 C C . ILE A 1 90 ? -5.135 -6.270 -9.190 1.00 86.19 90 ILE A C 1
ATOM 742 O O . ILE A 1 90 ? -6.298 -6.611 -8.970 1.00 86.19 90 ILE A O 1
ATOM 746 N N . LYS A 1 91 ? -4.110 -7.108 -9.075 1.00 81.38 91 LYS A N 1
ATOM 747 C CA . LYS A 1 91 ? -4.274 -8.493 -8.664 1.00 81.38 91 LYS A CA 1
ATOM 748 C C . LYS A 1 91 ? -4.027 -8.650 -7.178 1.00 81.38 91 LYS A C 1
ATOM 750 O O . LYS A 1 91 ? -3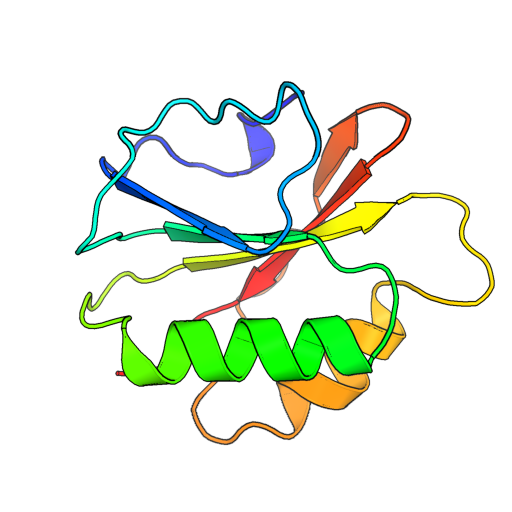.087 -8.108 -6.585 1.00 81.38 91 LYS A O 1
ATOM 755 N N . ARG A 1 92 ? -4.878 -9.477 -6.569 1.00 72.56 92 ARG A N 1
ATOM 756 C CA . ARG A 1 92 ? -4.617 -9.999 -5.232 1.00 72.56 92 ARG A CA 1
ATOM 757 C C . ARG A 1 92 ? -3.330 -10.800 -5.279 1.00 72.56 92 ARG A C 1
ATOM 759 O O . ARG A 1 92 ? -3.190 -11.715 -6.087 1.00 72.56 92 ARG A O 1
ATOM 766 N N . LYS A 1 93 ? -2.448 -10.531 -4.326 1.00 70.31 93 LYS A N 1
ATOM 767 C CA . LYS A 1 93 ? -1.495 -11.537 -3.885 1.00 70.31 93 LYS A CA 1
ATOM 768 C C . LYS A 1 93 ? -2.034 -12.145 -2.596 1.00 70.31 93 LYS A C 1
ATOM 770 O O . LYS A 1 93 ? -2.327 -11.426 -1.644 1.00 70.31 93 LYS A O 1
ATOM 775 N N . ALA A 1 94 ? -2.242 -13.461 -2.604 1.00 54.97 94 ALA A N 1
ATOM 776 C CA . ALA A 1 94 ? -2.635 -14.214 -1.415 1.00 54.97 94 ALA A CA 1
ATOM 777 C C . ALA A 1 94 ? -1.623 -13.972 -0.270 1.00 54.97 94 ALA A C 1
ATOM 779 O O . ALA A 1 94 ? -0.444 -13.719 -0.531 1.00 54.97 94 ALA A O 1
ATOM 780 N N . PRO A 1 95 ? -2.099 -13.950 0.984 1.00 55.53 95 PRO A N 1
ATOM 781 C CA . PRO A 1 95 ? -2.274 -12.707 1.727 1.00 55.53 95 PRO A CA 1
ATOM 782 C C . PRO A 1 95 ? -1.053 -12.362 2.571 1.00 55.53 95 PRO A C 1
ATOM 784 O O . PRO A 1 95 ? -0.430 -13.227 3.177 1.00 55.53 95 PRO A O 1
ATOM 787 N N . MET A 1 96 ? -0.773 -11.069 2.703 1.00 74.88 96 MET A N 1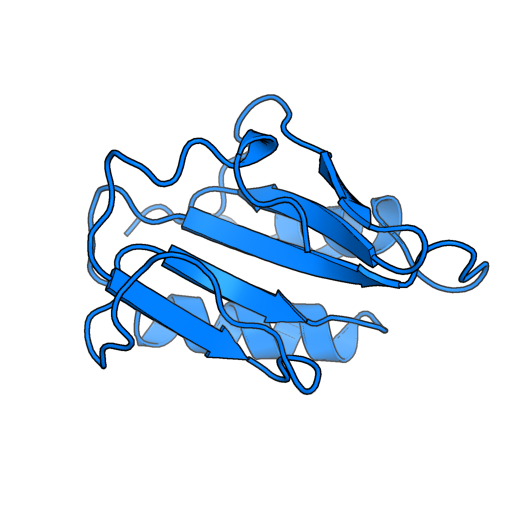
ATOM 788 C CA . MET A 1 96 ? 0.236 -10.599 3.648 1.00 74.88 96 MET A CA 1
ATOM 789 C C . MET A 1 96 ? -0.285 -9.385 4.414 1.00 74.88 96 MET A C 1
ATOM 791 O O . MET A 1 96 ? 0.330 -8.322 4.428 1.00 74.88 96 MET A O 1
ATOM 795 N N . LEU A 1 97 ? -1.465 -9.542 5.033 1.00 86.88 97 LEU A N 1
ATOM 796 C CA . LEU A 1 97 ? -1.849 -8.644 6.118 1.00 86.88 97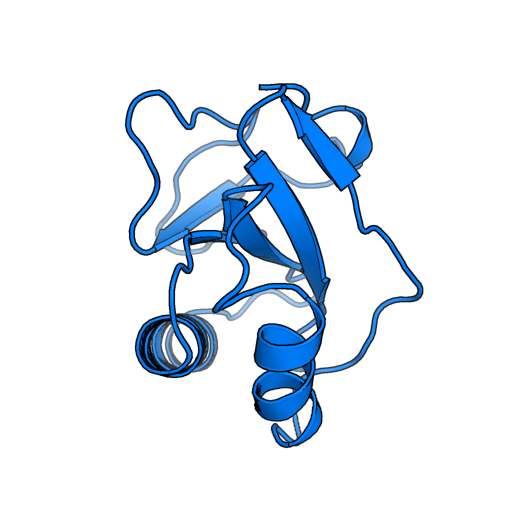 LEU A CA 1
ATOM 797 C C . LEU A 1 97 ? -0.795 -8.802 7.211 1.00 86.88 97 LEU A C 1
ATOM 799 O O . LEU A 1 97 ? -0.734 -9.837 7.871 1.00 86.88 97 LEU A O 1
ATOM 803 N N . ALA A 1 98 ? 0.042 -7.789 7.376 1.00 90.12 98 AL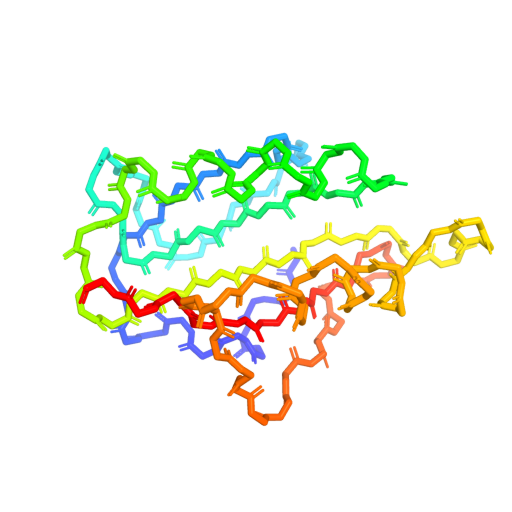A A N 1
ATOM 804 C CA . ALA A 1 98 ? 1.134 -7.818 8.327 1.00 90.12 98 ALA A CA 1
ATOM 805 C C . ALA A 1 98 ? 0.972 -6.687 9.338 1.00 90.12 98 ALA A C 1
ATOM 807 O O . ALA A 1 98 ? 0.650 -5.549 9.004 1.00 90.12 98 ALA A O 1
ATOM 808 N N . SER A 1 99 ? 1.204 -7.016 10.604 1.00 92.44 99 SER A N 1
ATOM 809 C CA . SER A 1 99 ? 1.340 -6.026 11.663 1.00 92.44 99 SER A CA 1
ATOM 810 C C . SER A 1 99 ? 2.734 -5.408 11.592 1.00 92.44 99 SER A C 1
ATOM 812 O O . SER A 1 99 ? 3.701 -6.125 11.845 1.00 92.44 99 SER A O 1
ATOM 814 N N . LEU A 1 100 ? 2.819 -4.098 11.337 1.00 91.75 100 LEU A N 1
ATOM 815 C CA . LEU A 1 100 ? 4.083 -3.353 11.352 1.00 91.75 100 LEU A CA 1
ATOM 816 C C 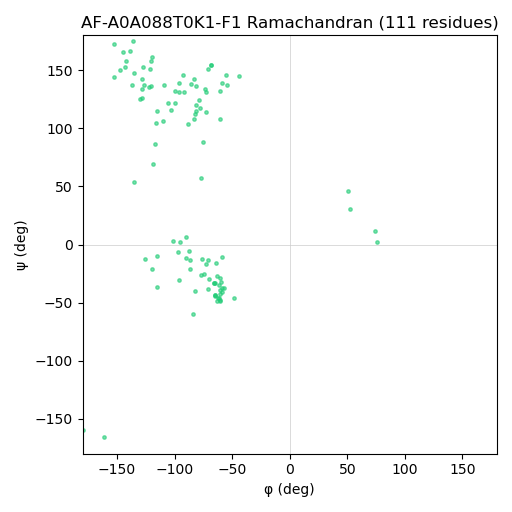. LEU A 1 100 ? 4.491 -2.954 12.773 1.00 91.75 100 LEU A C 1
ATOM 818 O O . LEU A 1 100 ? 5.656 -3.001 13.136 1.00 91.75 100 LEU A O 1
ATOM 822 N N . ASN A 1 101 ? 3.548 -2.534 13.609 1.00 92.62 101 ASN A N 1
ATOM 823 C CA . ASN A 1 101 ? 3.783 -2.241 15.027 1.00 92.62 101 ASN A CA 1
ATOM 824 C C . ASN A 1 101 ? 2.436 -2.235 15.770 1.00 92.62 101 ASN A C 1
ATOM 826 O O . ASN A 1 101 ? 1.431 -2.705 15.240 1.00 92.62 101 ASN A O 1
ATOM 830 N N . ARG A 1 102 ? 2.374 -1.708 16.998 1.00 92.25 102 ARG A N 1
ATOM 831 C CA . ARG A 1 102 ? 1.107 -1.590 17.746 1.00 92.25 102 ARG A CA 1
ATOM 832 C C . ARG A 1 102 ? 0.083 -0.661 17.075 1.00 92.25 102 ARG A C 1
ATOM 834 O O . ARG A 1 102 ? -1.109 -0.881 17.245 1.00 92.25 102 ARG A O 1
ATOM 841 N N . ALA A 1 103 ? 0.533 0.317 16.289 1.00 92.50 103 ALA A N 1
ATOM 842 C CA . ALA A 1 103 ? -0.309 1.341 15.675 1.00 92.50 103 ALA A CA 1
ATOM 843 C C . ALA A 1 103 ? -0.734 1.027 14.232 1.00 92.50 103 ALA A C 1
ATOM 845 O O . ALA A 1 103 ? -1.821 1.430 13.837 1.00 92.50 103 ALA A O 1
ATOM 846 N N . TYR A 1 104 ? 0.075 0.306 13.454 1.00 93.38 104 TYR A N 1
ATOM 847 C CA . TYR A 1 104 ? -0.098 0.169 12.007 1.00 93.38 104 TYR A CA 1
ATOM 848 C C . TYR A 1 104 ? -0.100 -1.287 11.540 1.00 93.38 104 TYR A C 1
ATOM 850 O O . TYR A 1 104 ? 0.661 -2.135 12.024 1.00 93.38 104 TYR A O 1
ATOM 858 N N . SER A 1 105 ? -0.959 -1.550 10.562 1.00 93.44 105 SER A N 1
ATOM 859 C CA . SER A 1 105 ? -0.993 -2.767 9.754 1.00 93.44 105 SER A CA 1
ATOM 860 C C . SER A 1 105 ? -0.783 -2.406 8.291 1.00 93.44 105 SER A C 1
ATOM 862 O O . SER A 1 105 ? -0.980 -1.260 7.897 1.00 93.44 105 SER A O 1
ATOM 864 N N . VAL A 1 106 ? -0.416 -3.392 7.481 1.00 92.81 106 VAL A N 1
ATOM 865 C CA . VAL A 1 106 ? -0.239 -3.210 6.045 1.00 92.81 106 VAL A CA 1
ATOM 866 C C . VAL A 1 106 ? -0.865 -4.345 5.254 1.00 92.81 106 VAL A C 1
ATOM 868 O O . VAL A 1 106 ? -0.899 -5.483 5.724 1.00 92.81 106 VAL A O 1
ATOM 871 N N . PHE A 1 107 ? -1.356 -4.035 4.057 1.00 91.50 107 PHE A N 1
ATOM 872 C CA . PHE A 1 107 ? -1.942 -4.998 3.137 1.00 91.50 107 PHE A CA 1
ATOM 873 C C . PHE A 1 107 ? -1.319 -4.894 1.735 1.00 91.50 107 PHE A C 1
ATOM 875 O O . PHE A 1 107 ? -1.132 -3.793 1.230 1.00 91.50 107 PHE A O 1
ATOM 882 N N . CYS A 1 108 ? -0.954 -6.029 1.128 1.00 91.69 108 CYS A N 1
ATOM 883 C CA . CYS A 1 108 ? -0.116 -6.078 -0.077 1.00 91.69 108 CYS A CA 1
ATOM 884 C C . CYS A 1 108 ? -0.891 -6.504 -1.336 1.00 91.69 108 CYS A C 1
ATOM 886 O O . CYS A 1 108 ? -1.633 -7.488 -1.301 1.00 91.69 108 CYS A O 1
ATOM 888 N N . PHE A 1 109 ? -0.641 -5.821 -2.455 1.00 91.06 109 PHE A N 1
ATOM 889 C CA . PHE A 1 109 ? -1.176 -6.116 -3.787 1.00 91.06 109 PHE A CA 1
ATOM 890 C C . PHE A 1 109 ? -0.106 -6.009 -4.884 1.00 91.06 109 PHE A C 1
ATOM 892 O O . PHE A 1 109 ? 1.046 -5.643 -4.633 1.00 91.06 109 PHE A O 1
ATOM 899 N N . LEU A 1 110 ? -0.521 -6.362 -6.101 1.00 89.62 110 LEU A N 1
ATOM 900 C CA . LEU A 1 110 ? 0.227 -6.284 -7.354 1.00 89.62 110 LEU A CA 1
ATOM 901 C C . LEU A 1 110 ? -0.537 -5.425 -8.357 1.00 89.62 110 LEU A C 1
ATOM 903 O O . LEU A 1 110 ? -1.734 -5.648 -8.521 1.00 89.62 110 LEU A O 1
ATOM 907 N N . LEU A 1 111 ? 0.142 -4.524 -9.056 1.00 86.31 111 LEU A N 1
ATOM 908 C CA . LEU A 1 111 ? -0.382 -3.881 -10.257 1.00 86.31 111 LEU A CA 1
ATOM 909 C C . LEU A 1 111 ? 0.149 -4.646 -11.475 1.00 86.31 111 LEU A C 1
ATOM 911 O O . LEU A 1 111 ? 1.333 -4.935 -11.576 1.00 86.31 111 LEU A O 1
ATOM 915 N N . GLU A 1 112 ? -0.711 -5.000 -12.409 1.00 80.62 112 GLU A N 1
ATOM 916 C CA . GLU A 1 112 ? -0.283 -5.454 -13.725 1.00 80.62 112 GLU A CA 1
ATOM 917 C C . GLU A 1 112 ? 0.003 -4.223 -14.573 1.00 80.62 112 GLU A C 1
ATOM 919 O O . GLU A 1 112 ? -0.903 -3.428 -14.840 1.00 80.62 112 GLU A O 1
ATOM 924 N N . VAL A 1 113 ? 1.284 -4.056 -14.895 1.00 70.12 113 VAL A N 1
ATOM 925 C CA . VAL A 1 113 ? 1.818 -3.030 -15.794 1.00 70.12 113 VAL A CA 1
ATOM 926 C C . VAL A 1 113 ? 1.992 -3.656 -17.167 1.00 70.12 113 VAL A C 1
ATOM 928 O O . VAL A 1 113 ? 2.492 -4.806 -17.210 1.00 70.12 113 VAL A O 1
#

Radius of gyration: 12.8 Å; Cα contacts (8 Å, |Δi|>4): 201; chains: 1; bounding box: 31×24×34 Å

Secondary structure (DSSP, 8-state):
---GGG-GGG--EEEEESPPTT---SSEE-SS-SEEEEE-SSHHHHHHHHHHHHHH---TT-EEEEEEETT-SSSSHHHHHHHHTT-TTEEEPSP--EE-SSSEEEEEEEE--

Foldseek 3Di:
DDCVLVVCPVFAEEEEDPDDPPPDDNHHYDQAGQEYEQEDEALVSLVVSVVVCVVRHDDQNHKYKYKYFPPPPHDDDVSSCVPQVVDPQKDDDPWRFDDPDNTMTITMIDGHD

Sequence (113 aa):
MDYHKLKLTKFSTYNGFNLPEGFNPPLEESSSPEVYFLFVSNVQEVMQGLNVVQNNQTHKDNRLFFVFKKGNKGFGRDHIYSVVMRHKNIKRKAPMLASLNRAYSVFCFLLEV

Solvent-accessible surface area (backbone atoms only — not comparable to full-atom values): 6570 Å² total; per-residue (Å²): 120,52,58,75,87,67,66,51,90,87,52,61,32,21,39,74,34,77,62,59,89,89,73,75,69,98,48,43,82,41,92,78,28,39,28,40,38,28,41,36,78,50,69,66,45,48,54,52,44,48,55,53,44,71,76,58,54,80,44,89,82,29,35,38,32,44,30,31,56,58,90,48,89,92,36,51,71,69,56,52,44,68,52,49,72,71,41,89,49,44,44,84,45,89,81,52,78,37,71,32,52,95,55,32,33,32,39,48,36,30,56,69,115